Protein AF-A0A327V0X3-F1 (afdb_monomer_lite)

Secondary structure (DSSP, 8-state):
--SPPPEEEEEETT-TTHHHHHHHHHHHHTTT--EEEEEETT--TTGGGSSSHHHHHHHHHHHHHHHHHS--------PSP--------------------

Sequence (101 aa):
MTGLPPVHVLAGTRDILLADARRLHERASAAGVPVALHEAPGQVHACPLWPVAEGHAAREQIIAGLRECVPAPRVPDAGPGVSDTGPAVTRHGGGRGAAAP

Foldseek 3Di:
DDDDAAEEAEEEPAEPCVVVLVVCQVVCVVHVHNYHYHYQYPDYPPLLVDPDPSVVVVVVVVVVVCPVRPDDDPPPDDDPDDPPPDDDDDPPDPDDDDDDD

Radius of gyration: 21.5 Å; chains: 1; bounding box: 35×52×61 Å

pLDDT: mean 81.73, std 20.08, range [39.84, 98.5]

Structure (mmCIF, N/CA/C/O backbone):
data_AF-A0A327V0X3-F1
#
_entry.id   AF-A0A327V0X3-F1
#
loop_
_atom_site.group_PDB
_atom_site.id
_atom_site.type_symbol
_atom_site.label_atom_id
_atom_site.label_alt_id
_atom_site.label_comp_id
_atom_site.label_asym_id
_atom_site.label_entity_id
_atom_site.label_seq_id
_atom_site.pdbx_PDB_ins_code
_atom_site.Cartn_x
_atom_site.Cartn_y
_atom_site.Cartn_z
_atom_site.occupancy
_atom_site.B_iso_or_equiv
_atom_site.auth_seq_id
_atom_site.auth_comp_id
_atom_site.auth_asym_id
_atom_site.auth_atom_id
_atom_site.pdbx_PDB_model_num
ATOM 1 N N . MET A 1 1 ? -6.339 -4.157 16.205 1.00 71.62 1 MET A N 1
ATOM 2 C CA . MET A 1 1 ? -5.525 -2.975 15.854 1.00 71.62 1 MET A CA 1
ATOM 3 C C . MET A 1 1 ? -6.401 -1.765 16.100 1.00 71.62 1 MET A C 1
ATOM 5 O O . MET A 1 1 ? -7.396 -1.668 15.419 1.00 71.62 1 MET A O 1
ATOM 9 N N . THR A 1 2 ? -6.139 -0.902 17.075 1.00 84.94 2 THR A N 1
ATOM 10 C CA . THR A 1 2 ? -7.048 0.220 17.394 1.00 84.94 2 THR A CA 1
ATOM 11 C C . THR A 1 2 ? -6.269 1.526 17.508 1.00 84.94 2 THR A C 1
ATOM 13 O O . THR A 1 2 ? -5.090 1.498 17.851 1.00 84.94 2 THR A O 1
ATOM 16 N N . GLY A 1 3 ? -6.922 2.657 17.218 1.00 87.75 3 GLY A N 1
ATOM 17 C CA . GLY A 1 3 ? -6.340 3.997 17.388 1.00 87.75 3 GLY A CA 1
ATOM 18 C C . GLY A 1 3 ? -5.370 4.453 16.292 1.00 87.75 3 GLY A C 1
ATOM 19 O O . GLY A 1 3 ? -4.638 5.413 16.505 1.00 87.75 3 GLY A O 1
ATOM 20 N N . LEU A 1 4 ? -5.343 3.782 15.136 1.00 92.81 4 LEU A N 1
ATOM 21 C CA . LEU A 1 4 ? -4.546 4.224 13.989 1.00 92.81 4 LEU A CA 1
ATOM 22 C C . LEU A 1 4 ? -5.285 5.307 13.182 1.00 92.81 4 LEU A C 1
ATOM 24 O O . LEU A 1 4 ? -6.514 5.248 13.091 1.00 92.81 4 LEU A O 1
ATOM 28 N N . PRO A 1 5 ? -4.557 6.259 12.567 1.00 91.94 5 PRO A N 1
ATOM 29 C CA . PRO A 1 5 ? -5.131 7.150 11.561 1.00 91.94 5 PRO A CA 1
ATOM 30 C C . PRO A 1 5 ? -5.533 6.363 10.298 1.00 91.94 5 PRO A C 1
ATOM 32 O O . PRO A 1 5 ? -5.178 5.186 10.184 1.00 91.94 5 PRO A O 1
ATOM 35 N N . PRO A 1 6 ? -6.232 6.991 9.331 1.00 92.75 6 PRO A N 1
ATOM 36 C CA . PRO A 1 6 ? -6.464 6.388 8.022 1.00 92.75 6 PRO A CA 1
ATOM 37 C C . PRO A 1 6 ? -5.168 5.859 7.391 1.00 92.75 6 PRO A C 1
ATOM 39 O O . PRO A 1 6 ? -4.131 6.525 7.432 1.00 92.75 6 PRO A O 1
ATOM 42 N N . VAL A 1 7 ? -5.223 4.657 6.819 1.00 94.12 7 VAL A N 1
ATOM 43 C C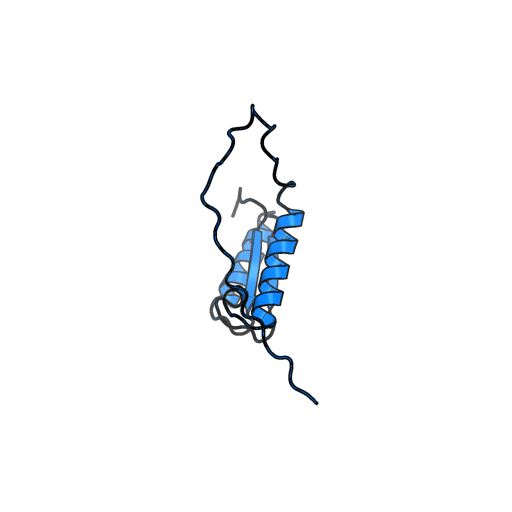A . VAL A 1 7 ? -4.060 3.954 6.261 1.00 94.12 7 VAL A CA 1
ATOM 44 C C . VAL A 1 7 ? -4.256 3.726 4.766 1.00 94.12 7 VAL A C 1
ATOM 46 O O . VAL A 1 7 ? -5.219 3.090 4.352 1.00 94.12 7 VAL A O 1
ATOM 49 N N . HIS A 1 8 ? -3.298 4.164 3.953 1.00 95.19 8 HIS A N 1
ATOM 50 C CA . HIS A 1 8 ? -3.203 3.776 2.546 1.00 95.19 8 HIS A CA 1
ATOM 51 C C . HIS A 1 8 ? -2.002 2.852 2.364 1.00 95.19 8 HIS A C 1
ATOM 53 O O . HIS A 1 8 ? -0.879 3.196 2.735 1.00 95.19 8 HIS A O 1
ATOM 59 N N . VAL A 1 9 ? -2.238 1.674 1.795 1.00 95.94 9 VAL A N 1
ATOM 60 C CA . VAL A 1 9 ? -1.213 0.674 1.499 1.00 95.94 9 VAL A CA 1
ATOM 61 C C . VAL A 1 9 ? -1.123 0.513 -0.008 1.00 95.94 9 VAL A C 1
ATOM 63 O O . VAL A 1 9 ? -2.134 0.316 -0.675 1.00 95.94 9 VAL A O 1
ATOM 66 N N . LEU A 1 10 ? 0.091 0.564 -0.542 1.00 96.12 10 LEU A N 1
ATOM 67 C CA . LEU A 1 10 ? 0.384 0.246 -1.933 1.00 96.12 10 LEU A CA 1
ATOM 68 C C . LEU A 1 10 ? 1.338 -0.946 -1.963 1.00 96.12 10 LEU A C 1
ATOM 70 O O . LEU A 1 10 ? 2.399 -0.894 -1.341 1.00 96.12 10 LEU A O 1
ATOM 74 N N . ALA A 1 11 ? 0.981 -1.999 -2.692 1.00 97.50 11 ALA A N 1
ATOM 75 C CA . ALA A 1 11 ? 1.809 -3.192 -2.833 1.00 97.50 11 ALA A CA 1
ATOM 76 C C . ALA A 1 11 ? 1.790 -3.698 -4.276 1.00 97.50 11 ALA A C 1
ATOM 78 O O . ALA A 1 11 ? 0.751 -3.707 -4.930 1.00 97.50 11 ALA A O 1
ATOM 79 N N . GLY A 1 12 ? 2.937 -4.135 -4.788 1.00 96.88 12 GLY A N 1
ATOM 80 C CA . GLY A 1 12 ? 3.002 -4.772 -6.100 1.00 96.88 12 GLY A CA 1
ATOM 81 C C . GLY A 1 12 ? 2.533 -6.225 -6.049 1.00 96.88 12 GLY A C 1
ATOM 82 O O . GLY A 1 12 ? 2.770 -6.920 -5.063 1.00 96.88 12 GLY A O 1
ATOM 83 N N . THR A 1 13 ? 1.915 -6.735 -7.118 1.00 97.75 13 THR A N 1
ATOM 84 C CA . THR A 1 13 ? 1.467 -8.143 -7.130 1.00 97.75 13 THR A CA 1
ATOM 85 C C . THR A 1 13 ? 2.611 -9.161 -7.228 1.00 97.75 13 THR A C 1
ATOM 87 O O . THR A 1 13 ? 2.385 -10.355 -7.044 1.00 97.75 13 THR A O 1
ATOM 90 N N . ARG A 1 14 ? 3.843 -8.704 -7.496 1.00 97.38 14 ARG A N 1
ATOM 91 C CA . ARG A 1 14 ? 5.085 -9.495 -7.441 1.00 97.38 14 ARG A CA 1
ATOM 92 C C . ARG A 1 14 ? 5.988 -9.087 -6.269 1.00 97.38 14 ARG A C 1
ATOM 94 O O . ARG A 1 14 ? 7.192 -9.330 -6.309 1.00 97.38 14 ARG A O 1
ATOM 101 N N . ASP A 1 15 ? 5.430 -8.438 -5.250 1.00 97.19 15 ASP A N 1
ATOM 102 C CA . ASP A 1 15 ? 6.114 -8.130 -3.993 1.00 97.19 15 ASP A CA 1
ATOM 103 C C . ASP A 1 15 ? 5.906 -9.272 -2.984 1.00 97.19 15 ASP A C 1
ATOM 105 O O . ASP A 1 15 ? 4.781 -9.726 -2.768 1.00 97.19 15 ASP A O 1
ATOM 109 N N . ILE A 1 16 ? 6.982 -9.718 -2.331 1.00 97.75 16 ILE A N 1
ATOM 110 C CA . ILE A 1 16 ? 6.918 -10.727 -1.263 1.00 97.75 16 ILE A CA 1
ATOM 111 C C . ILE A 1 16 ? 6.048 -10.259 -0.086 1.00 97.75 16 ILE A C 1
ATOM 113 O O . ILE A 1 16 ? 5.414 -11.078 0.576 1.00 97.75 16 ILE A O 1
ATOM 117 N N . LEU A 1 17 ? 5.956 -8.943 0.134 1.00 97.81 17 LEU A N 1
ATOM 118 C CA . LEU A 1 17 ? 5.178 -8.344 1.218 1.00 97.81 17 LEU A CA 1
ATOM 119 C C . LEU A 1 17 ? 3.687 -8.178 0.890 1.00 97.81 17 LEU A C 1
ATOM 121 O O . LEU A 1 17 ? 2.929 -7.691 1.729 1.00 97.81 17 LEU A O 1
ATOM 125 N N . LEU A 1 18 ? 3.223 -8.604 -0.292 1.00 98.25 18 LEU A N 1
ATOM 126 C CA . LEU A 1 18 ? 1.803 -8.524 -0.649 1.00 98.25 18 LEU A CA 1
ATOM 127 C C . LEU A 1 18 ? 0.913 -9.293 0.339 1.00 98.25 18 LEU A C 1
ATOM 129 O O . LEU A 1 18 ? -0.169 -8.829 0.700 1.00 98.25 18 LEU A O 1
ATOM 133 N N . ALA A 1 19 ? 1.368 -10.461 0.800 1.00 98.38 19 ALA A N 1
ATOM 134 C CA . ALA A 1 19 ? 0.629 -11.250 1.782 1.00 98.38 19 ALA A CA 1
ATOM 135 C C . ALA A 1 19 ? 0.451 -10.487 3.105 1.00 98.38 19 ALA A C 1
ATOM 137 O O . ALA A 1 19 ? -0.632 -10.509 3.692 1.00 98.38 19 ALA A O 1
ATOM 138 N N . ASP A 1 20 ? 1.482 -9.768 3.546 1.00 98.50 20 ASP A N 1
ATOM 139 C CA . ASP A 1 20 ? 1.426 -8.956 4.760 1.00 98.50 20 ASP A CA 1
ATOM 140 C C . ASP A 1 20 ? 0.553 -7.714 4.571 1.00 98.50 20 ASP A C 1
ATOM 142 O O . ASP A 1 20 ? -0.232 -7.382 5.458 1.00 98.50 20 ASP A O 1
ATOM 146 N N . ALA A 1 21 ? 0.607 -7.074 3.398 1.00 98.19 21 ALA A N 1
ATOM 147 C CA . ALA A 1 21 ? -0.267 -5.956 3.046 1.00 98.19 21 ALA A CA 1
ATOM 148 C C . ALA A 1 21 ? -1.756 -6.347 3.108 1.00 98.19 21 ALA A C 1
ATOM 150 O O . ALA A 1 21 ? -2.567 -5.619 3.685 1.00 98.19 21 ALA A O 1
ATOM 151 N N . ARG A 1 22 ? -2.113 -7.534 2.599 1.00 98.50 22 ARG A N 1
ATOM 152 C CA . ARG A 1 22 ? -3.474 -8.089 2.704 1.00 98.50 22 ARG A CA 1
ATOM 153 C C . ARG A 1 22 ? -3.872 -8.368 4.154 1.00 98.50 22 ARG A C 1
ATOM 155 O O . ARG A 1 22 ? -4.937 -7.935 4.585 1.00 98.50 22 ARG A O 1
ATOM 162 N N . ARG A 1 23 ? -2.996 -9.003 4.944 1.00 98.44 23 ARG A N 1
ATOM 163 C CA . ARG A 1 23 ? -3.243 -9.254 6.380 1.00 98.44 23 ARG A CA 1
ATOM 164 C C . ARG A 1 23 ? -3.415 -7.959 7.175 1.00 98.44 23 ARG A C 1
ATOM 166 O O . ARG A 1 23 ? -4.239 -7.904 8.087 1.00 98.44 23 ARG A O 1
ATOM 173 N N . LEU A 1 24 ? -2.636 -6.926 6.859 1.00 97.88 24 LEU A N 1
ATOM 174 C CA . LEU A 1 24 ? -2.780 -5.594 7.440 1.00 97.88 24 LEU A CA 1
ATOM 175 C C . LEU A 1 24 ? -4.160 -5.018 7.114 1.00 97.88 24 LEU A C 1
ATOM 177 O O . LEU A 1 24 ? -4.864 -4.601 8.031 1.00 97.88 24 LEU A O 1
ATOM 181 N N . HIS A 1 25 ? -4.553 -5.038 5.839 1.00 98.12 25 HIS A N 1
ATOM 182 C CA . HIS A 1 25 ? -5.851 -4.544 5.390 1.00 98.12 25 HIS A CA 1
ATOM 183 C C . HIS A 1 25 ? -7.013 -5.255 6.096 1.00 98.12 25 HIS A C 1
ATOM 185 O O . HIS A 1 25 ? -7.882 -4.587 6.654 1.00 98.12 25 HIS A O 1
ATOM 191 N N . GLU A 1 26 ? -6.997 -6.587 6.160 1.00 98.25 26 GLU A N 1
ATOM 192 C CA . GLU A 1 26 ? -8.026 -7.374 6.848 1.00 98.25 26 GLU A CA 1
ATOM 193 C C . GLU A 1 26 ? -8.126 -7.012 8.335 1.00 98.25 26 GLU A C 1
ATOM 195 O O . GLU A 1 26 ? -9.207 -6.709 8.842 1.00 98.25 26 GLU A O 1
ATOM 200 N N . ARG A 1 27 ? -6.994 -6.995 9.050 1.00 98.06 27 ARG A N 1
ATOM 201 C CA . ARG A 1 27 ? -6.968 -6.736 10.499 1.00 98.06 27 ARG A CA 1
ATOM 202 C C . ARG A 1 27 ? -7.311 -5.293 10.857 1.00 98.06 27 ARG A C 1
ATOM 204 O O . ARG A 1 27 ? -7.885 -5.063 11.922 1.00 98.06 27 ARG A O 1
ATOM 211 N N . ALA A 1 28 ? -6.926 -4.334 10.019 1.00 97.31 28 ALA A N 1
ATOM 212 C CA . ALA A 1 28 ? -7.266 -2.927 10.189 1.00 97.31 28 ALA A CA 1
ATOM 213 C C . ALA A 1 28 ? -8.760 -2.696 9.911 1.00 97.31 28 ALA A C 1
ATOM 215 O O . ALA A 1 28 ? -9.442 -2.106 10.749 1.00 97.31 28 ALA A O 1
ATOM 216 N N . SER A 1 29 ? -9.283 -3.265 8.818 1.00 96.56 29 SER A N 1
ATOM 217 C CA . SER A 1 29 ? -10.709 -3.201 8.467 1.00 96.56 29 SER A CA 1
ATOM 218 C C . SER A 1 29 ? -11.584 -3.813 9.559 1.00 96.56 29 SER A C 1
ATOM 220 O O . SER A 1 29 ? -12.531 -3.182 10.022 1.00 96.56 29 SER A O 1
ATOM 222 N N . ALA A 1 30 ? -11.227 -5.005 10.049 1.00 97.50 30 ALA A N 1
ATOM 223 C CA . ALA A 1 30 ? -11.950 -5.688 11.125 1.00 97.50 30 ALA A CA 1
ATOM 224 C C . ALA A 1 30 ? -11.981 -4.895 12.443 1.00 97.50 30 ALA A C 1
ATOM 226 O O . ALA A 1 30 ? -12.828 -5.141 13.298 1.00 97.50 30 ALA A O 1
ATOM 227 N N . ALA A 1 31 ? -11.059 -3.950 12.620 1.00 96.75 31 ALA A N 1
ATOM 228 C CA . ALA A 1 31 ? -10.993 -3.098 13.793 1.00 96.75 31 ALA A CA 1
ATOM 229 C C . ALA A 1 31 ? -11.532 -1.675 13.554 1.00 96.75 31 ALA A C 1
ATOM 231 O O . ALA A 1 31 ? -11.337 -0.801 14.399 1.00 96.75 31 ALA A O 1
ATOM 232 N N . GLY A 1 32 ? -12.200 -1.440 12.418 1.00 95.94 32 GLY A N 1
ATOM 233 C CA . GLY A 1 32 ? -12.831 -0.164 12.081 1.00 95.94 32 GLY A CA 1
ATOM 234 C C . GLY A 1 32 ? -11.857 0.947 11.681 1.00 95.94 32 GLY A C 1
ATOM 235 O O . GLY A 1 32 ? -12.250 2.110 11.653 1.00 95.94 32 GLY A O 1
ATOM 236 N N . VAL A 1 33 ? -10.594 0.624 11.382 1.00 95.75 33 VAL A N 1
ATOM 237 C CA . VAL A 1 33 ? -9.635 1.605 10.857 1.00 95.75 33 VAL A CA 1
ATOM 238 C C . VAL A 1 33 ? -9.964 1.865 9.382 1.00 95.75 33 VAL A C 1
ATOM 240 O O . VAL A 1 33 ? -10.054 0.897 8.624 1.00 95.75 33 VAL A O 1
ATOM 243 N N . PRO A 1 34 ? -10.098 3.129 8.934 1.00 93.38 34 PRO A N 1
ATOM 244 C CA . PRO A 1 34 ? -10.213 3.438 7.513 1.00 93.38 34 PRO A CA 1
ATOM 245 C C . PRO A 1 34 ? -8.929 3.004 6.801 1.00 93.38 34 PRO A C 1
ATOM 247 O O . PRO A 1 34 ? -7.867 3.580 7.031 1.00 93.38 34 PRO A O 1
ATOM 250 N N . VAL A 1 35 ? -8.999 1.955 5.982 1.00 95.62 35 VAL A N 1
ATOM 251 C CA . VAL A 1 35 ? -7.831 1.408 5.287 1.00 95.62 35 VAL A CA 1
ATOM 252 C C . VAL A 1 35 ? -8.136 1.144 3.818 1.00 95.62 35 VAL A C 1
ATOM 254 O O . VAL A 1 35 ? -9.117 0.484 3.484 1.00 95.62 35 VAL A O 1
ATOM 257 N N . ALA A 1 36 ? -7.255 1.615 2.942 1.00 95.19 36 ALA A N 1
ATOM 258 C CA . ALA A 1 36 ? -7.266 1.322 1.516 1.00 95.19 36 ALA A CA 1
ATOM 259 C C . ALA A 1 36 ? -6.024 0.502 1.145 1.00 95.19 36 ALA A C 1
ATOM 261 O O . ALA A 1 36 ? -4.911 0.836 1.553 1.00 95.19 36 ALA A O 1
ATOM 262 N N . LEU A 1 37 ? -6.210 -0.569 0.370 1.00 96.81 37 LEU A N 1
ATOM 263 C CA . LEU A 1 37 ? -5.127 -1.360 -0.215 1.00 96.81 37 LEU A CA 1
ATOM 264 C C . LEU A 1 37 ? -5.188 -1.243 -1.740 1.00 96.81 37 LEU A C 1
ATOM 266 O O . LEU A 1 37 ? -6.185 -1.605 -2.359 1.00 96.81 37 LEU A O 1
ATOM 270 N N . HIS A 1 38 ? -4.099 -0.770 -2.334 1.00 95.69 38 HIS A N 1
ATOM 271 C CA . HIS A 1 38 ? -3.901 -0.670 -3.771 1.00 95.69 38 HIS A CA 1
ATOM 272 C C . HIS A 1 38 ? -2.888 -1.729 -4.207 1.00 95.69 38 HIS A C 1
ATOM 274 O O . HIS A 1 38 ? -1.704 -1.656 -3.871 1.00 95.69 38 HIS A O 1
ATOM 280 N N . GLU A 1 39 ? -3.352 -2.727 -4.955 1.00 96.69 39 GLU A N 1
ATOM 281 C CA . GLU A 1 39 ? -2.482 -3.744 -5.541 1.00 96.69 39 GLU A CA 1
ATOM 282 C C . GLU A 1 39 ? -2.086 -3.330 -6.960 1.00 96.69 39 GLU A C 1
ATOM 284 O O . GLU A 1 39 ? -2.934 -3.227 -7.843 1.00 96.69 39 GLU A O 1
ATOM 289 N N . ALA A 1 40 ? -0.797 -3.080 -7.183 1.00 95.12 40 ALA A N 1
ATOM 290 C CA . ALA A 1 40 ? -0.260 -2.646 -8.464 1.00 95.12 40 ALA A CA 1
ATOM 291 C C . ALA A 1 40 ? 0.142 -3.868 -9.319 1.00 95.12 40 ALA A C 1
ATOM 293 O O . ALA A 1 40 ? 1.111 -4.566 -8.980 1.00 95.12 40 ALA A O 1
ATOM 294 N N . PRO A 1 41 ? -0.565 -4.162 -10.430 1.00 95.00 41 PRO A N 1
ATOM 295 C CA . PRO A 1 41 ? -0.315 -5.363 -11.220 1.00 95.00 41 PRO A CA 1
ATOM 296 C C . PRO A 1 41 ? 1.106 -5.414 -11.787 1.00 95.00 41 PRO A C 1
ATOM 298 O O . PRO A 1 41 ? 1.602 -4.451 -12.368 1.00 95.00 41 PRO A O 1
ATOM 301 N N . GLY A 1 42 ? 1.778 -6.552 -11.613 1.00 95.19 42 GLY A N 1
ATOM 302 C CA . GLY A 1 42 ? 3.113 -6.815 -12.155 1.00 95.19 42 GLY A CA 1
ATOM 303 C C . GLY A 1 42 ? 4.247 -6.054 -11.463 1.00 95.19 42 GLY A C 1
ATOM 304 O O . GLY A 1 42 ? 5.416 -6.317 -11.757 1.00 95.19 42 GLY A O 1
ATOM 305 N N . GLN A 1 43 ? 3.936 -5.158 -10.529 1.00 96.69 43 GLN A N 1
ATOM 306 C CA . GLN A 1 43 ? 4.935 -4.377 -9.816 1.00 96.69 43 GLN A CA 1
ATOM 307 C C . GLN A 1 43 ? 5.657 -5.211 -8.758 1.00 96.69 43 GLN A C 1
ATOM 309 O O . GLN A 1 43 ? 5.092 -6.135 -8.170 1.00 96.69 43 GLN A O 1
ATOM 314 N N . VAL A 1 44 ? 6.926 -4.875 -8.548 1.00 95.69 44 VAL A N 1
ATOM 315 C CA . VAL A 1 44 ? 7.805 -5.479 -7.540 1.00 95.69 44 VAL A CA 1
ATOM 316 C C . VAL A 1 44 ? 7.902 -4.574 -6.311 1.00 95.69 44 VAL A C 1
ATOM 318 O O . VAL A 1 44 ? 7.273 -3.514 -6.249 1.00 95.69 44 VAL A O 1
ATOM 321 N N . HIS A 1 45 ? 8.704 -4.993 -5.335 1.00 96.81 45 HIS A N 1
ATOM 322 C CA . HIS A 1 45 ? 8.923 -4.238 -4.112 1.00 96.81 45 HIS A CA 1
ATOM 323 C C . HIS A 1 45 ? 9.380 -2.794 -4.368 1.00 96.81 45 HIS A C 1
ATOM 325 O O . HIS A 1 45 ? 10.168 -2.515 -5.277 1.00 96.81 45 HIS A O 1
ATOM 331 N N . ALA A 1 46 ? 8.871 -1.880 -3.538 1.00 93.75 46 ALA A N 1
ATOM 332 C CA . ALA A 1 46 ? 9.169 -0.450 -3.584 1.00 93.75 46 ALA A CA 1
ATOM 333 C C . ALA A 1 46 ? 8.893 0.215 -4.950 1.00 93.75 46 ALA A C 1
ATOM 335 O O . ALA A 1 46 ? 9.615 1.126 -5.363 1.00 93.75 46 ALA A O 1
ATOM 336 N N . CYS A 1 47 ? 7.819 -0.201 -5.638 1.00 92.56 47 CYS A N 1
ATOM 337 C CA . CYS A 1 47 ? 7.457 0.315 -6.964 1.00 92.56 47 CYS A CA 1
ATOM 338 C C . CYS A 1 47 ? 7.456 1.857 -7.125 1.00 92.56 47 CYS A C 1
ATOM 340 O O . CYS A 1 47 ? 7.944 2.310 -8.161 1.00 92.56 47 CYS A O 1
ATOM 342 N N . PRO A 1 48 ? 7.068 2.700 -6.138 1.00 95.50 48 PRO A N 1
ATOM 343 C CA . PRO A 1 48 ? 7.095 4.158 -6.315 1.00 95.50 48 PRO A CA 1
ATOM 344 C C . PRO A 1 48 ? 8.498 4.749 -6.505 1.00 95.50 48 PRO A C 1
ATOM 346 O O . PRO A 1 48 ? 8.638 5.876 -6.980 1.00 95.50 48 PRO A O 1
ATOM 349 N N . LEU A 1 49 ? 9.559 4.049 -6.097 1.00 96.25 49 LEU A N 1
ATOM 350 C CA . LEU A 1 49 ? 10.920 4.586 -6.168 1.00 96.25 49 LEU A CA 1
ATOM 351 C C . LEU A 1 49 ? 11.528 4.484 -7.568 1.00 96.25 49 LEU A C 1
ATOM 353 O O . LEU A 1 49 ? 12.478 5.206 -7.867 1.00 96.25 49 LEU A O 1
ATOM 357 N N . TRP A 1 50 ? 10.970 3.641 -8.433 1.00 94.19 50 TRP A N 1
ATOM 358 C CA . TRP A 1 50 ? 11.511 3.402 -9.763 1.00 94.19 50 TRP A CA 1
ATOM 359 C C . TRP A 1 50 ? 11.214 4.577 -10.712 1.00 94.19 50 TRP A C 1
ATOM 361 O O . TRP A 1 50 ? 10.076 5.049 -10.759 1.00 94.19 50 TRP A O 1
ATOM 371 N N . PRO A 1 51 ? 12.197 5.052 -11.501 1.00 95.81 51 PRO A N 1
ATOM 372 C CA . PRO A 1 51 ? 12.022 6.158 -12.445 1.00 95.81 51 PRO A CA 1
ATOM 373 C C . PRO A 1 51 ? 11.418 5.671 -13.775 1.00 95.81 51 PRO A C 1
ATOM 375 O O . PRO A 1 51 ? 11.980 5.880 -14.847 1.00 95.81 51 PRO A O 1
ATOM 378 N N . VAL A 1 52 ? 10.293 4.962 -13.691 1.00 95.50 52 VAL A N 1
ATOM 379 C CA . VAL A 1 52 ? 9.544 4.401 -14.827 1.00 95.50 52 VAL A CA 1
ATOM 380 C C . VAL A 1 52 ? 8.074 4.797 -14.724 1.00 95.50 52 VAL A C 1
ATOM 382 O O . VAL A 1 52 ? 7.627 5.253 -13.669 1.00 95.50 52 VAL A O 1
ATOM 385 N N . ALA A 1 53 ? 7.313 4.633 -15.807 1.00 95.94 53 ALA A N 1
ATOM 386 C CA . ALA A 1 53 ? 5.917 5.070 -15.886 1.00 95.94 53 ALA A CA 1
ATOM 387 C C . ALA A 1 53 ? 5.055 4.513 -14.740 1.00 95.94 53 ALA A C 1
ATOM 389 O O . ALA A 1 53 ? 4.254 5.231 -14.147 1.00 95.94 53 ALA A O 1
ATOM 390 N N . GLU A 1 54 ? 5.269 3.257 -14.371 1.00 95.19 54 GLU A N 1
ATOM 391 C CA . GLU A 1 54 ? 4.551 2.590 -13.294 1.00 95.19 54 GLU A CA 1
ATOM 392 C C . GLU A 1 54 ? 4.930 3.143 -11.916 1.00 95.19 54 GLU A C 1
ATOM 394 O O . GLU A 1 54 ? 4.063 3.298 -11.058 1.00 95.19 54 GLU A O 1
ATOM 399 N N . GLY A 1 55 ? 6.194 3.527 -11.719 1.00 95.19 55 GLY A N 1
ATOM 400 C CA . GLY A 1 55 ? 6.634 4.220 -10.509 1.00 95.19 55 GLY A CA 1
ATO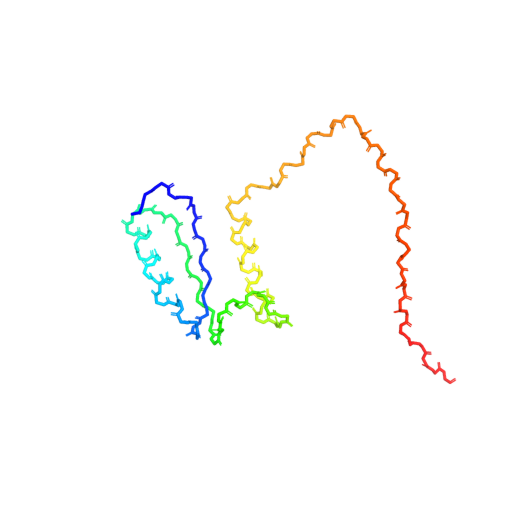M 401 C C . GLY A 1 55 ? 6.027 5.620 -10.391 1.00 95.19 55 GLY A C 1
ATOM 402 O O . GLY A 1 55 ? 5.619 6.028 -9.303 1.00 95.19 55 GLY A O 1
ATOM 403 N N . HIS A 1 56 ? 5.875 6.336 -11.511 1.00 96.31 56 HIS A N 1
ATOM 404 C CA . HIS A 1 56 ? 5.139 7.602 -11.548 1.00 96.31 56 HIS A CA 1
ATOM 405 C C . HIS A 1 56 ? 3.658 7.408 -11.202 1.00 96.31 56 HIS A C 1
ATOM 407 O O . HIS A 1 56 ? 3.144 8.112 -10.336 1.00 96.31 56 HIS A O 1
ATOM 413 N N . ALA A 1 57 ? 2.991 6.418 -11.799 1.00 94.69 57 ALA A N 1
ATOM 414 C CA . ALA A 1 57 ? 1.596 6.104 -11.491 1.00 94.69 57 ALA A CA 1
ATOM 415 C C . ALA A 1 57 ? 1.397 5.740 -10.007 1.00 94.69 57 ALA A C 1
ATOM 417 O O . ALA A 1 57 ? 0.455 6.206 -9.368 1.00 94.69 57 ALA A O 1
ATOM 418 N N . ALA A 1 58 ? 2.323 4.970 -9.433 1.00 95.06 58 ALA A N 1
ATOM 419 C CA . ALA A 1 58 ? 2.339 4.638 -8.013 1.00 95.06 58 ALA A CA 1
ATOM 420 C C . ALA A 1 58 ? 2.473 5.881 -7.107 1.00 95.06 58 ALA A C 1
ATOM 422 O O . ALA A 1 58 ? 1.803 5.974 -6.078 1.00 95.06 58 ALA A O 1
ATOM 423 N N . ARG A 1 59 ? 3.294 6.871 -7.487 1.00 96.00 59 ARG A N 1
ATOM 424 C CA . ARG A 1 59 ? 3.390 8.152 -6.759 1.00 96.00 59 ARG A CA 1
ATOM 425 C C . ARG A 1 59 ? 2.106 8.966 -6.848 1.00 96.00 59 ARG A C 1
ATOM 427 O O . ARG A 1 59 ? 1.686 9.517 -5.835 1.00 96.00 59 ARG A O 1
ATOM 434 N N . GLU A 1 60 ? 1.471 9.017 -8.016 1.00 95.31 60 GLU A N 1
ATOM 435 C CA . GLU A 1 60 ? 0.193 9.721 -8.177 1.00 95.31 60 GLU A CA 1
ATOM 436 C C . GLU A 1 60 ? -0.900 9.128 -7.279 1.00 95.31 60 GLU A C 1
ATOM 438 O O . GLU A 1 60 ? -1.661 9.879 -6.673 1.00 95.31 60 GLU A O 1
ATOM 443 N N . GLN A 1 61 ? -0.930 7.802 -7.094 1.00 93.31 61 GLN A N 1
ATOM 444 C CA . GLN A 1 61 ? -1.842 7.157 -6.140 1.00 93.31 61 GLN A CA 1
ATOM 445 C C . GLN A 1 61 ? -1.583 7.595 -4.690 1.00 93.31 61 GLN A C 1
ATOM 447 O O . GLN A 1 61 ? -2.527 7.897 -3.961 1.00 93.31 61 GLN A O 1
ATOM 452 N N . ILE A 1 62 ? -0.314 7.688 -4.277 1.00 93.81 62 ILE A N 1
ATOM 453 C CA . ILE A 1 62 ? 0.055 8.186 -2.941 1.00 93.81 62 ILE A CA 1
ATOM 454 C C . ILE A 1 62 ? -0.401 9.641 -2.768 1.00 93.81 62 ILE A C 1
ATOM 456 O O . ILE A 1 62 ? -1.010 9.988 -1.758 1.00 93.81 62 ILE A O 1
ATOM 460 N N . ILE A 1 63 ? -0.134 10.495 -3.760 1.00 94.62 63 ILE A N 1
ATOM 461 C CA . ILE A 1 63 ? -0.513 11.913 -3.730 1.00 94.62 63 ILE A CA 1
ATOM 462 C C . ILE A 1 63 ? -2.039 12.069 -3.669 1.00 94.62 63 ILE A C 1
ATOM 464 O O . ILE A 1 63 ? -2.529 12.914 -2.919 1.00 94.62 63 ILE A O 1
ATOM 468 N N . ALA A 1 64 ? -2.790 11.267 -4.426 1.00 91.38 64 ALA A N 1
ATOM 469 C CA . ALA A 1 64 ? -4.250 11.267 -4.392 1.00 91.38 64 ALA A CA 1
ATOM 470 C C . ALA A 1 64 ? -4.783 10.930 -2.989 1.00 91.38 64 ALA A C 1
ATOM 472 O O . ALA A 1 64 ? -5.543 11.723 -2.436 1.00 91.38 64 ALA A O 1
ATOM 473 N N . GLY A 1 65 ? -4.302 9.848 -2.366 1.00 89.88 65 GLY A N 1
ATOM 474 C CA . GLY A 1 65 ? -4.711 9.482 -1.003 1.00 89.88 65 GLY A CA 1
ATOM 475 C C . GLY A 1 65 ? -4.355 10.549 0.041 1.00 89.88 65 GLY A C 1
ATOM 476 O O . GLY A 1 65 ? -5.145 10.852 0.934 1.00 89.88 65 GLY A O 1
ATOM 477 N N . LEU A 1 66 ? -3.196 11.204 -0.099 1.00 91.12 66 LEU A N 1
ATOM 478 C CA . LEU A 1 66 ? -2.829 12.325 0.772 1.00 91.12 66 LEU A CA 1
ATOM 479 C C . LEU A 1 66 ?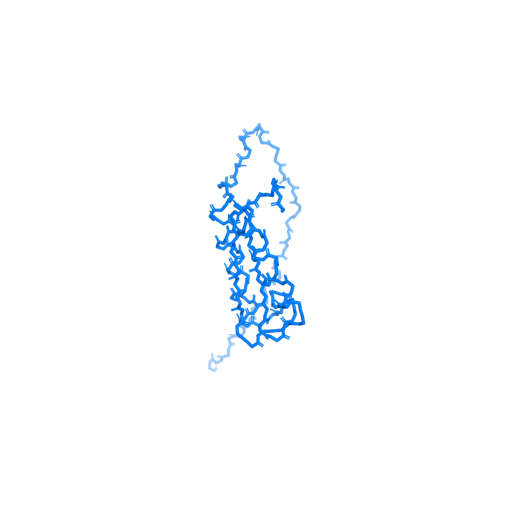 -3.784 13.515 0.628 1.00 91.12 66 LEU A C 1
ATOM 481 O O . LEU A 1 66 ? -4.129 14.124 1.635 1.00 91.12 66 LEU A O 1
ATOM 485 N N . ARG A 1 67 ? -4.229 13.847 -0.588 1.00 89.69 67 ARG A N 1
ATOM 486 C CA . ARG A 1 67 ? -5.179 14.951 -0.821 1.00 89.69 67 ARG A CA 1
ATOM 487 C C . ARG A 1 67 ? -6.551 14.695 -0.196 1.00 89.69 67 ARG A C 1
ATOM 489 O O . ARG A 1 67 ? -7.231 15.653 0.154 1.00 89.69 67 ARG A O 1
ATOM 496 N N . GLU A 1 68 ? -6.949 13.435 -0.057 1.00 84.75 68 GLU A N 1
ATOM 497 C CA . GLU A 1 68 ? -8.204 13.049 0.600 1.00 84.75 68 GLU A CA 1
ATOM 498 C C . GLU A 1 68 ? -8.115 13.161 2.130 1.00 84.75 68 GLU A C 1
ATOM 500 O O . GLU A 1 68 ? -9.088 13.533 2.784 1.00 84.75 68 GLU A O 1
ATOM 505 N N . CYS A 1 69 ? -6.947 12.856 2.706 1.00 80.69 69 CYS A N 1
ATOM 506 C CA . CYS A 1 69 ? -6.776 12.722 4.157 1.00 80.69 69 CYS A CA 1
ATOM 507 C C . CYS A 1 69 ? -6.134 13.937 4.840 1.00 80.69 69 CYS A C 1
ATOM 509 O O . CYS A 1 69 ? -6.329 14.148 6.039 1.00 80.69 69 CYS A O 1
ATOM 511 N N . VAL A 1 70 ? -5.330 14.716 4.115 1.00 80.31 70 VAL A N 1
ATOM 512 C CA . VAL A 1 70 ? -4.580 15.848 4.662 1.00 80.31 70 VAL A CA 1
ATOM 513 C C . VAL A 1 70 ? -5.291 17.138 4.253 1.00 80.31 70 VAL A C 1
ATOM 515 O O . VAL A 1 70 ? -5.410 17.415 3.058 1.00 80.31 70 VAL A O 1
ATOM 518 N N . PRO A 1 71 ? -5.749 17.963 5.215 1.00 69.75 71 PRO A N 1
ATOM 519 C CA . PRO A 1 71 ? -6.251 19.293 4.902 1.00 69.75 71 PRO A CA 1
ATOM 520 C C . PRO A 1 71 ? -5.187 20.076 4.136 1.00 69.75 71 PRO A C 1
ATOM 522 O O . PRO A 1 71 ? -3.996 19.913 4.408 1.00 69.75 71 PRO A O 1
ATOM 525 N N . ALA A 1 72 ? -5.609 20.944 3.212 1.00 67.94 72 ALA A N 1
ATOM 526 C CA . ALA A 1 72 ? -4.682 21.784 2.459 1.00 67.94 72 ALA A CA 1
ATOM 527 C C . ALA A 1 72 ? -3.644 22.417 3.405 1.00 67.94 72 ALA A C 1
ATOM 529 O O . ALA A 1 72 ? -4.020 22.854 4.503 1.00 67.94 72 ALA A O 1
ATOM 530 N N . PRO A 1 73 ? -2.353 22.434 3.021 1.00 63.94 73 PRO A N 1
ATOM 531 C CA . PRO A 1 73 ? -1.311 22.964 3.880 1.00 63.94 73 PRO A CA 1
ATOM 532 C C . PRO A 1 73 ? -1.714 24.372 4.303 1.00 63.94 73 PRO A C 1
ATOM 534 O O . PRO A 1 73 ? -1.966 25.237 3.462 1.00 63.94 73 PRO A O 1
ATOM 537 N N . ARG A 1 74 ? -1.812 24.593 5.617 1.00 63.09 74 ARG A N 1
ATOM 538 C CA . ARG A 1 74 ? -1.964 25.946 6.139 1.00 63.09 74 ARG A CA 1
ATOM 539 C C . ARG A 1 74 ? -0.666 26.662 5.811 1.00 63.09 74 ARG A C 1
ATOM 541 O O . ARG A 1 74 ? 0.366 26.360 6.407 1.00 63.09 74 ARG A O 1
ATOM 548 N N . VAL A 1 75 ? -0.712 27.563 4.833 1.00 66.75 75 VAL A N 1
ATOM 549 C CA . VAL A 1 75 ? 0.317 28.593 4.707 1.00 66.75 75 VAL A CA 1
ATOM 550 C C . VAL A 1 75 ? 0.327 29.289 6.069 1.00 66.75 75 VAL A C 1
ATOM 552 O O . VAL A 1 75 ? -0.747 29.709 6.506 1.00 66.75 75 VAL A O 1
ATOM 555 N N . PRO A 1 76 ? 1.458 29.322 6.797 1.00 62.94 76 PRO A N 1
ATOM 556 C CA . PRO A 1 76 ? 1.522 30.083 8.034 1.00 62.94 76 PRO A CA 1
ATOM 557 C C . PRO A 1 76 ? 1.064 31.502 7.710 1.00 62.94 76 PRO A C 1
ATOM 559 O O . PRO A 1 76 ? 1.515 32.049 6.699 1.0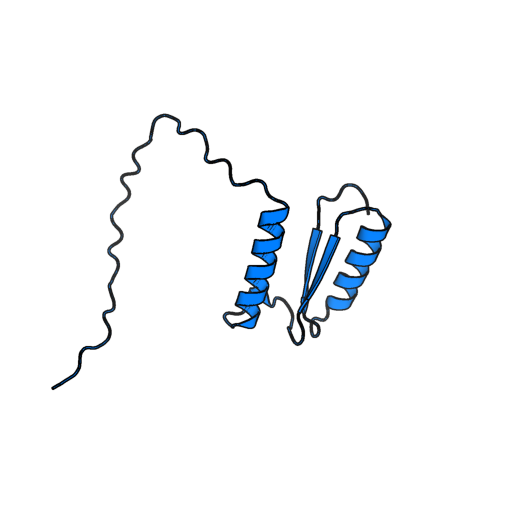0 62.94 76 PRO A O 1
ATOM 562 N N . ASP A 1 77 ? 0.161 32.067 8.517 1.00 60.56 77 ASP A N 1
ATOM 563 C CA . ASP A 1 77 ? -0.219 33.473 8.388 1.00 60.56 77 ASP A CA 1
ATOM 564 C C . ASP A 1 77 ? 1.068 34.273 8.209 1.00 60.56 77 ASP A C 1
ATOM 566 O O . ASP A 1 77 ? 2.018 34.078 8.975 1.00 60.56 77 ASP A O 1
ATOM 570 N N . ALA A 1 78 ? 1.141 35.072 7.142 1.00 58.66 78 ALA A N 1
ATOM 571 C CA . ALA A 1 78 ? 2.330 35.835 6.809 1.00 58.66 78 ALA A CA 1
ATOM 572 C C . ALA A 1 78 ? 2.647 36.790 7.971 1.00 58.66 78 ALA A C 1
ATOM 574 O O . ALA A 1 78 ? 2.170 37.922 8.022 1.00 58.66 78 ALA A O 1
ATOM 575 N N . GLY A 1 79 ? 3.443 36.315 8.929 1.00 56.47 79 GLY A N 1
ATOM 576 C CA . GLY A 1 79 ? 4.165 37.157 9.866 1.00 56.47 79 GLY A CA 1
ATOM 577 C C . GLY A 1 79 ? 5.073 38.099 9.071 1.00 56.47 79 GLY A C 1
ATOM 578 O O . GLY A 1 79 ? 5.395 37.800 7.916 1.00 56.47 79 GLY A O 1
ATOM 579 N N . PRO A 1 80 ? 5.455 39.255 9.639 1.00 48.62 80 PRO A N 1
ATOM 580 C CA . PRO A 1 80 ? 6.138 40.308 8.896 1.00 48.62 80 PRO A CA 1
ATOM 581 C C . PRO A 1 80 ? 7.357 39.731 8.171 1.00 48.62 80 PRO A C 1
ATOM 583 O O . PRO A 1 80 ? 8.217 39.102 8.787 1.00 48.62 80 PRO A O 1
ATOM 586 N N . GLY A 1 81 ? 7.351 39.887 6.844 1.00 53.72 81 GLY A N 1
ATOM 587 C CA . GLY A 1 81 ? 8.236 39.184 5.926 1.00 53.72 81 GLY A CA 1
ATOM 588 C C . GLY A 1 81 ? 9.703 39.326 6.305 1.00 53.72 81 GLY A C 1
ATOM 589 O O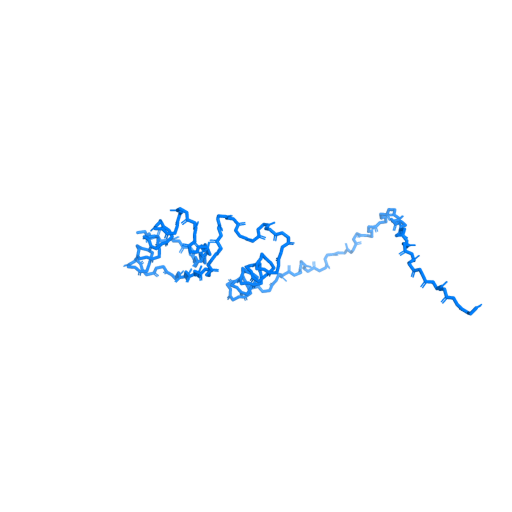 . GLY A 1 81 ? 10.238 40.431 6.373 1.00 53.72 81 GLY A O 1
ATOM 590 N N . VAL A 1 82 ? 10.364 38.190 6.503 1.00 54.69 82 VAL A N 1
ATOM 591 C CA . VAL A 1 82 ? 11.818 38.131 6.416 1.00 54.69 82 VAL A CA 1
ATOM 592 C C . VAL A 1 82 ? 12.173 38.007 4.936 1.00 54.69 82 VAL A C 1
ATOM 594 O O . VAL A 1 82 ? 11.846 37.019 4.281 1.00 54.69 82 VAL A O 1
ATOM 597 N N . SER A 1 83 ? 12.780 39.055 4.385 1.00 50.75 83 SER A N 1
ATOM 598 C CA . SER A 1 83 ? 13.301 39.054 3.020 1.00 50.75 83 SER A CA 1
ATOM 599 C C . SER A 1 83 ? 14.470 38.074 2.931 1.00 50.75 83 SER A C 1
ATOM 601 O O . SER A 1 83 ? 15.584 38.395 3.344 1.00 50.75 83 SER A O 1
ATOM 603 N N . ASP A 1 84 ? 14.227 36.878 2.399 1.00 56.75 84 ASP A N 1
ATOM 604 C CA . ASP A 1 84 ? 15.294 35.934 2.073 1.00 56.75 84 ASP A CA 1
ATOM 605 C C . ASP A 1 84 ? 16.058 36.440 0.845 1.00 56.75 84 ASP A C 1
ATOM 607 O O . ASP A 1 84 ? 15.613 36.322 -0.297 1.00 56.75 84 ASP A O 1
ATOM 611 N N . THR A 1 85 ? 17.207 37.065 1.090 1.00 53.47 85 THR A N 1
ATOM 612 C CA . THR A 1 85 ? 18.142 37.471 0.036 1.00 53.47 85 THR A CA 1
ATOM 613 C C . THR A 1 85 ? 19.157 36.345 -0.162 1.00 53.47 85 THR A C 1
ATOM 615 O O . THR A 1 85 ? 20.342 36.497 0.123 1.00 53.47 85 THR A O 1
ATOM 618 N N . GLY A 1 86 ? 18.680 35.177 -0.593 1.00 49.56 86 GLY A N 1
ATOM 619 C CA . GLY A 1 86 ? 19.540 34.066 -1.000 1.00 49.56 86 GLY A CA 1
ATOM 620 C C . GLY A 1 86 ? 20.225 34.355 -2.346 1.00 49.56 86 GLY A C 1
ATOM 621 O O . GLY A 1 86 ? 19.651 35.050 -3.191 1.00 49.56 86 GLY A O 1
ATOM 622 N N . PRO A 1 87 ? 21.453 33.857 -2.592 1.00 46.25 87 PRO A N 1
ATOM 623 C CA . PRO A 1 87 ? 22.162 34.133 -3.835 1.00 46.25 87 PRO A CA 1
ATOM 624 C C . PRO A 1 87 ? 21.450 33.484 -5.029 1.00 46.25 87 PRO A C 1
ATOM 626 O O . PRO A 1 87 ? 20.974 32.350 -4.960 1.00 46.25 87 PRO A O 1
ATOM 629 N N . ALA A 1 88 ? 21.400 34.210 -6.148 1.00 56.94 88 ALA A N 1
ATOM 630 C CA . ALA A 1 88 ? 20.799 33.742 -7.388 1.00 56.94 88 ALA A CA 1
ATOM 631 C C . ALA A 1 88 ? 21.523 32.489 -7.910 1.00 56.94 88 ALA A C 1
ATOM 633 O O . ALA A 1 88 ? 22.674 32.549 -8.343 1.00 56.94 88 ALA A O 1
ATOM 634 N N . VAL A 1 89 ? 20.834 31.345 -7.900 1.00 54.22 89 VAL A N 1
ATOM 635 C CA . VAL A 1 89 ? 21.290 30.138 -8.594 1.00 54.22 89 VAL A CA 1
ATOM 636 C C . VAL A 1 89 ? 21.084 30.346 -10.092 1.00 54.22 89 VAL A C 1
ATOM 638 O O . VAL A 1 89 ? 19.958 30.327 -10.595 1.00 54.22 89 VAL A O 1
ATOM 641 N N . THR A 1 90 ? 22.182 30.541 -10.819 1.00 51.06 90 THR A N 1
ATOM 642 C CA . THR A 1 90 ? 22.179 30.611 -12.280 1.00 51.06 90 THR A CA 1
ATOM 643 C C . THR A 1 90 ? 21.722 29.269 -12.845 1.00 51.06 90 THR A C 1
ATOM 645 O O . THR A 1 90 ? 22.426 28.262 -12.749 1.00 51.06 90 THR A O 1
ATOM 648 N N . ARG A 1 91 ? 20.536 29.233 -13.460 1.00 52.38 91 ARG A N 1
ATOM 649 C CA . ARG A 1 91 ? 20.107 28.073 -14.248 1.00 52.38 91 ARG A CA 1
ATOM 650 C C . ARG A 1 91 ? 21.011 27.970 -15.471 1.00 52.38 91 ARG A C 1
ATOM 652 O O . ARG A 1 91 ? 20.953 28.813 -16.362 1.00 52.38 91 ARG A O 1
ATOM 659 N N . HIS A 1 92 ? 21.838 26.932 -15.521 1.00 41.06 92 HIS A N 1
ATOM 660 C CA . HIS A 1 92 ? 22.571 26.590 -16.732 1.00 41.06 92 HIS A CA 1
ATOM 661 C C . HIS A 1 92 ? 21.577 26.014 -17.750 1.00 41.06 92 HIS A C 1
ATOM 663 O O . HIS A 1 92 ? 21.200 24.844 -17.703 1.00 41.06 92 HIS A O 1
ATOM 669 N N . GLY A 1 93 ? 21.071 26.890 -18.619 1.00 42.16 93 GLY A N 1
ATOM 670 C CA . GLY A 1 93 ? 20.207 26.532 -19.734 1.00 42.16 93 GLY A CA 1
ATOM 671 C C . GLY A 1 93 ? 20.985 25.738 -20.777 1.00 42.16 93 GLY A C 1
ATOM 672 O O . GLY A 1 93 ? 21.664 26.312 -21.620 1.00 42.16 93 GLY A O 1
ATOM 673 N N . GLY A 1 94 ? 20.874 24.411 -20.725 1.00 43.88 94 GLY A N 1
ATOM 674 C CA . GLY A 1 94 ? 21.291 23.521 -21.806 1.00 43.88 94 GLY A CA 1
ATOM 675 C C . GLY A 1 94 ? 20.308 23.605 -22.972 1.00 43.88 94 GLY A C 1
ATOM 676 O O . GLY A 1 94 ? 19.372 22.810 -23.054 1.00 43.88 94 GLY A O 1
ATOM 677 N N . GLY A 1 95 ? 20.503 24.582 -23.858 1.00 42.56 95 GLY A N 1
ATOM 678 C CA . GLY A 1 95 ? 19.788 24.682 -25.127 1.00 42.56 95 GLY A CA 1
ATOM 679 C C . GLY A 1 95 ? 20.259 23.601 -26.099 1.00 42.56 95 GLY A C 1
ATOM 680 O O . GLY A 1 95 ? 21.390 23.637 -26.577 1.00 42.56 95 GLY A O 1
ATOM 681 N N . ARG A 1 96 ? 19.389 22.630 -26.394 1.00 48.38 96 ARG A N 1
ATOM 682 C CA . ARG A 1 96 ? 19.553 21.708 -27.522 1.00 48.38 96 ARG A CA 1
ATOM 683 C C . ARG A 1 96 ? 19.048 22.373 -28.804 1.00 48.38 96 ARG A C 1
ATOM 685 O O . ARG A 1 96 ? 17.878 22.717 -28.878 1.00 48.38 96 ARG A O 1
ATOM 692 N N . GLY A 1 97 ? 19.939 22.452 -29.792 1.00 39.84 97 GLY A N 1
ATOM 693 C CA . GLY A 1 97 ? 19.663 22.205 -31.210 1.00 39.84 97 GLY A CA 1
ATOM 694 C C . GLY A 1 97 ? 18.784 23.202 -31.964 1.00 39.84 97 GLY A C 1
ATOM 695 O O . GLY A 1 97 ? 17.566 23.079 -31.966 1.00 39.84 97 GLY A O 1
ATOM 696 N N . ALA A 1 98 ? 19.422 24.061 -32.757 1.00 42.56 98 ALA A N 1
ATOM 697 C CA . ALA A 1 98 ? 18.880 24.469 -34.048 1.00 42.56 98 ALA A CA 1
ATOM 698 C C . ALA A 1 98 ? 19.916 24.093 -35.115 1.00 42.56 98 ALA A C 1
ATOM 700 O O . ALA A 1 98 ? 21.037 24.598 -35.105 1.00 42.56 98 ALA A O 1
ATOM 701 N N . ALA A 1 99 ? 19.547 23.148 -35.975 1.00 44.41 99 ALA A N 1
ATOM 702 C CA . ALA A 1 99 ? 20.241 22.838 -37.214 1.00 44.41 99 ALA A CA 1
ATOM 703 C C . ALA A 1 99 ? 19.312 23.195 -38.382 1.00 44.41 99 ALA A C 1
ATOM 705 O O . ALA A 1 99 ? 18.100 23.002 -38.264 1.00 44.41 99 ALA A O 1
ATOM 706 N N . ALA A 1 100 ? 19.945 23.612 -39.483 1.00 41.12 100 ALA A 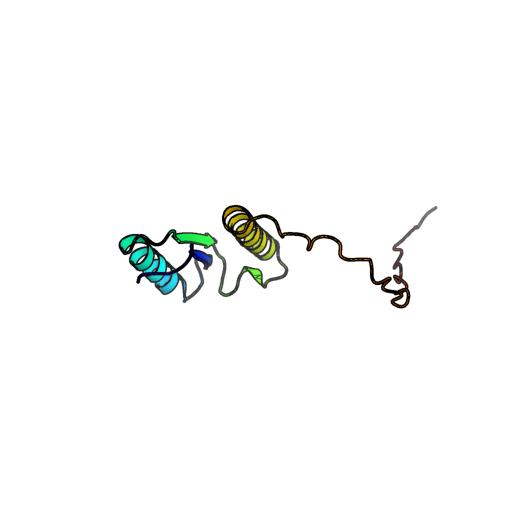N 1
ATOM 707 C CA . ALA A 1 100 ? 19.427 23.890 -40.827 1.00 41.12 100 ALA A CA 1
ATOM 708 C C . ALA A 1 100 ? 19.000 25.348 -41.103 1.00 41.12 100 ALA A C 1
ATOM 710 O O . ALA A 1 100 ? 18.516 26.034 -40.197 1.00 41.12 100 ALA A O 1
ATOM 711 N N . PRO A 1 101 ? 19.123 25.817 -42.361 1.00 57.69 101 PRO A N 1
ATOM 712 C CA . PRO A 1 101 ? 19.516 25.085 -43.579 1.00 57.69 101 PRO A CA 1
ATOM 713 C C . PRO A 1 101 ? 21.010 25.125 -43.924 1.00 57.69 101 PRO A C 1
ATOM 715 O O . PRO A 1 101 ? 21.676 26.141 -43.629 1.00 57.69 101 PRO A O 1
#